Protein AF-A0A1Z4KWX1-F1 (afdb_monomer_lite)

Foldseek 3Di:
DDPVVVVVVLVVQLVVCVVVVHQWGWDDDPQKIKIFGSVCVVVVHDPPPGIDIDHPPDDVVVVVCVVVVVVVVD

Sequence (74 aa):
MTPESFIELVNVASQIATKRNKAIAVFNIDNTYYMVDACKWEQGCPYGLYVMTVEPGQKPSKVLDLAEIFHNLS

pLDDT: mean 79.43, std 20.63, range [39.34, 95.94]

Radius of gyration: 12.73 Å; chains: 1; bounding box: 21×32×34 Å

Structure (mmCIF, N/CA/C/O backbone):
data_AF-A0A1Z4KWX1-F1
#
_entry.id   AF-A0A1Z4KWX1-F1
#
loop_
_atom_site.group_PDB
_atom_site.id
_atom_site.type_symbol
_atom_site.label_atom_id
_atom_site.label_alt_id
_atom_site.label_comp_id
_atom_site.label_asym_id
_atom_site.label_entity_id
_atom_site.label_seq_id
_atom_site.pdbx_PDB_ins_code
_atom_site.Cartn_x
_atom_site.Cartn_y
_atom_site.Cartn_z
_atom_site.occupancy
_atom_site.B_iso_or_equiv
_atom_site.auth_seq_id
_atom_site.auth_comp_id
_atom_site.auth_asym_id
_atom_site.auth_atom_id
_atom_site.pdbx_PDB_model_num
ATOM 1 N N . MET A 1 1 ? 1.616 2.433 -15.824 1.00 85.50 1 MET A N 1
ATOM 2 C CA . MET A 1 1 ? 0.990 3.258 -14.764 1.00 85.50 1 MET A CA 1
ATOM 3 C C . MET A 1 1 ? 2.008 4.286 -14.288 1.00 85.50 1 MET A C 1
ATOM 5 O O . MET A 1 1 ? 3.184 3.940 -14.277 1.00 85.50 1 MET A O 1
ATOM 9 N N . THR A 1 2 ? 1.613 5.519 -13.957 1.00 92.06 2 THR A N 1
ATOM 10 C CA . THR A 1 2 ? 2.549 6.495 -13.361 1.00 92.06 2 THR A CA 1
ATOM 11 C C . THR A 1 2 ? 2.628 6.306 -11.839 1.00 92.06 2 THR A C 1
ATOM 13 O O . THR A 1 2 ? 1.705 5.721 -11.260 1.00 92.06 2 THR A O 1
ATOM 16 N N . PRO A 1 3 ? 3.694 6.784 -11.171 1.00 88.44 3 PRO A N 1
ATOM 17 C CA . PRO A 1 3 ? 3.790 6.738 -9.713 1.00 88.44 3 PRO A CA 1
ATOM 18 C C . PRO A 1 3 ? 2.592 7.385 -9.006 1.00 88.44 3 PRO A C 1
ATOM 20 O O . PRO A 1 3 ? 2.085 6.838 -8.032 1.00 88.44 3 PRO A O 1
ATOM 23 N N . GLU A 1 4 ? 2.089 8.506 -9.524 1.00 92.75 4 GLU A N 1
ATOM 24 C CA . GLU A 1 4 ? 0.96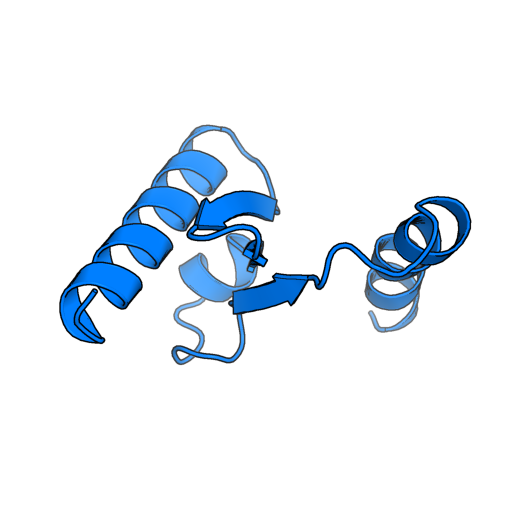8 9.251 -8.942 1.00 92.75 4 GLU A CA 1
ATOM 25 C C . GLU A 1 4 ? -0.329 8.441 -9.002 1.00 92.75 4 GLU A C 1
ATOM 27 O O . GLU A 1 4 ? -1.018 8.304 -7.992 1.00 92.75 4 GLU A O 1
ATOM 32 N N . SER A 1 5 ? -0.631 7.837 -10.158 1.00 91.75 5 SER A N 1
ATOM 33 C CA . SER A 1 5 ? -1.809 6.974 -10.305 1.00 91.75 5 SER A CA 1
ATOM 34 C C . SER A 1 5 ? -1.738 5.740 -9.404 1.00 91.75 5 SER A C 1
ATOM 36 O O . SER A 1 5 ? -2.763 5.267 -8.917 1.00 91.75 5 SER A O 1
ATOM 38 N N . PHE A 1 6 ? -0.537 5.211 -9.160 1.00 91.31 6 PHE A N 1
ATOM 39 C CA . PHE A 1 6 ? -0.354 4.082 -8.252 1.00 91.31 6 PHE A CA 1
ATOM 40 C C . PHE A 1 6 ? -0.573 4.485 -6.784 1.00 91.31 6 PHE A C 1
ATOM 42 O O . PHE A 1 6 ? -1.266 3.780 -6.052 1.00 91.31 6 PHE A O 1
ATOM 49 N N . ILE A 1 7 ? -0.058 5.648 -6.368 1.00 92.88 7 ILE A N 1
ATOM 50 C CA . ILE A 1 7 ? -0.297 6.210 -5.028 1.00 92.88 7 ILE A CA 1
ATOM 51 C C . ILE A 1 7 ? -1.797 6.436 -4.793 1.00 92.88 7 ILE A C 1
ATOM 53 O O . ILE A 1 7 ? -2.309 6.123 -3.718 1.00 92.88 7 ILE A O 1
ATOM 57 N N . GLU A 1 8 ? -2.519 6.944 -5.792 1.00 93.94 8 GLU A N 1
ATOM 58 C CA . GLU A 1 8 ? -3.971 7.123 -5.711 1.00 93.94 8 GLU A CA 1
ATOM 59 C C . GLU A 1 8 ? -4.697 5.787 -5.497 1.00 93.94 8 GLU A C 1
ATOM 61 O O . GLU A 1 8 ? -5.527 5.672 -4.595 1.00 93.94 8 GLU A O 1
ATOM 66 N N . LEU A 1 9 ? -4.323 4.748 -6.247 1.00 93.69 9 LEU A N 1
ATOM 67 C CA . LEU A 1 9 ? -4.838 3.385 -6.082 1.00 93.69 9 LEU A CA 1
ATOM 68 C C . LEU A 1 9 ? -4.600 2.831 -4.671 1.00 93.69 9 LEU A C 1
ATOM 70 O O . LEU A 1 9 ? -5.522 2.286 -4.061 1.00 93.69 9 LEU A O 1
ATOM 74 N N . VAL A 1 10 ? -3.390 3.008 -4.136 1.00 93.75 10 VAL A N 1
ATOM 75 C CA . VAL A 1 10 ? -3.045 2.618 -2.762 1.00 93.75 10 VAL A CA 1
ATOM 76 C C . VAL A 1 10 ? -3.930 3.355 -1.752 1.00 93.75 10 VAL A C 1
ATOM 78 O O . VAL A 1 10 ? -4.503 2.716 -0.874 1.00 93.75 10 VAL A O 1
ATOM 81 N N . ASN A 1 11 ? -4.124 4.669 -1.906 1.00 94.69 11 ASN A N 1
ATOM 82 C CA . ASN A 1 11 ? -4.998 5.455 -1.030 1.00 94.69 11 ASN A CA 1
ATOM 83 C C . ASN A 1 11 ? -6.458 4.986 -1.083 1.00 94.69 11 ASN A C 1
ATOM 85 O O . ASN A 1 11 ? -7.107 4.866 -0.043 1.00 94.69 11 ASN A O 1
ATOM 89 N N . VAL A 1 12 ? -6.981 4.695 -2.277 1.00 95.06 12 VAL A N 1
ATOM 90 C CA . VAL A 1 12 ? -8.336 4.150 -2.454 1.00 95.06 12 VAL A CA 1
ATOM 91 C C . VAL A 1 12 ? -8.465 2.797 -1.749 1.00 95.06 12 VAL A C 1
ATOM 93 O O . VAL A 1 12 ? -9.442 2.567 -1.032 1.00 95.06 12 VAL A O 1
ATOM 96 N N . ALA A 1 13 ? -7.472 1.918 -1.899 1.00 94.44 13 ALA A N 1
ATOM 97 C CA . ALA A 1 13 ? -7.444 0.621 -1.233 1.00 94.44 13 ALA A CA 1
ATOM 98 C C . ALA A 1 13 ? -7.441 0.764 0.300 1.00 94.44 13 ALA A C 1
ATOM 100 O O . ALA A 1 13 ? -8.247 0.107 0.967 1.00 94.44 13 ALA A O 1
ATOM 101 N N . SER A 1 14 ? -6.620 1.668 0.850 1.00 94.69 14 SER A N 1
ATOM 102 C CA . SER A 1 14 ? -6.603 1.977 2.285 1.00 94.69 14 SER A CA 1
ATOM 103 C C . SER A 1 14 ? -7.964 2.467 2.778 1.00 94.69 14 SER A C 1
ATOM 105 O O . SER A 1 14 ? -8.516 1.907 3.720 1.00 94.69 14 SER A O 1
ATOM 107 N N . GLN A 1 15 ? -8.565 3.450 2.095 1.00 95.56 15 GLN A N 1
ATOM 108 C CA . GLN A 1 15 ? -9.877 3.990 2.466 1.00 95.56 15 GLN A CA 1
ATOM 109 C C . GLN A 1 15 ? -10.969 2.916 2.473 1.00 95.56 15 GLN A C 1
ATOM 111 O O . GLN A 1 15 ? -11.831 2.908 3.355 1.00 95.56 15 GLN A O 1
ATOM 116 N N . ILE A 1 16 ? -10.963 2.011 1.488 1.00 93.00 16 ILE A N 1
ATOM 117 C CA . ILE A 1 16 ? -11.917 0.898 1.421 1.00 93.00 16 ILE A CA 1
ATOM 118 C C . ILE A 1 16 ? -11.712 -0.060 2.600 1.00 93.00 16 ILE A C 1
ATOM 120 O O . ILE A 1 16 ? -12.702 -0.484 3.203 1.00 93.00 16 ILE A O 1
ATOM 124 N N . ALA A 1 17 ? -10.465 -0.399 2.938 1.00 94.19 17 ALA A N 1
ATOM 125 C CA . ALA A 1 17 ? -10.153 -1.259 4.077 1.00 94.19 17 ALA A CA 1
ATOM 126 C C . ALA A 1 17 ? -10.591 -0.633 5.408 1.00 94.19 17 ALA A C 1
ATOM 128 O O . ALA A 1 17 ? -11.340 -1.278 6.145 1.00 94.19 17 ALA A O 1
ATOM 129 N N . THR A 1 18 ? -10.255 0.636 5.660 1.00 93.81 18 THR A N 1
ATOM 130 C CA . THR A 1 18 ? -10.696 1.382 6.851 1.00 93.81 18 THR A CA 1
ATOM 131 C C . THR A 1 18 ? -12.223 1.413 6.954 1.00 93.81 18 THR A C 1
ATOM 133 O O . THR A 1 18 ? -12.784 1.025 7.976 1.00 93.81 18 THR A O 1
ATOM 136 N N . LYS A 1 19 ? -12.936 1.757 5.867 1.00 94.56 19 LYS A N 1
ATOM 137 C CA . LYS A 1 19 ? -14.416 1.766 5.840 1.00 94.56 19 LYS A CA 1
ATOM 138 C C . LYS A 1 19 ? -15.040 0.404 6.143 1.00 94.56 19 LYS A C 1
ATOM 140 O O . LYS A 1 19 ? -16.166 0.337 6.627 1.00 94.56 19 LYS A O 1
ATOM 145 N N . ARG A 1 20 ? -14.337 -0.685 5.830 1.00 94.06 20 ARG A N 1
ATOM 146 C CA . ARG A 1 20 ? -14.780 -2.064 6.077 1.00 94.06 20 ARG A CA 1
ATOM 147 C C . ARG A 1 20 ? -14.255 -2.637 7.394 1.00 94.06 20 ARG A C 1
ATOM 149 O O . ARG A 1 20 ? -14.468 -3.826 7.641 1.00 94.06 20 ARG A O 1
ATOM 156 N N . ASN A 1 21 ? -13.582 -1.825 8.212 1.00 92.31 21 ASN A N 1
ATOM 157 C CA . ASN A 1 21 ? -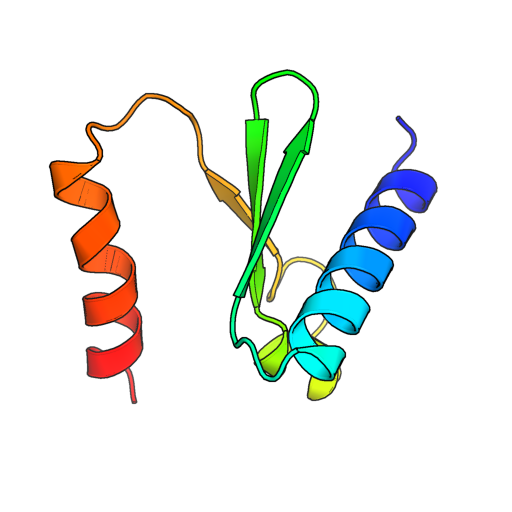12.900 -2.246 9.432 1.00 92.31 21 ASN A CA 1
ATOM 158 C C . ASN A 1 21 ? -11.972 -3.454 9.186 1.00 92.31 21 ASN A C 1
ATOM 160 O O . ASN A 1 21 ? -12.041 -4.482 9.864 1.00 92.31 21 ASN A O 1
ATOM 164 N N . LYS A 1 22 ? -11.164 -3.370 8.123 1.00 92.81 22 LYS A N 1
ATOM 165 C CA . LYS A 1 22 ? -10.152 -4.364 7.755 1.00 92.81 22 LYS A CA 1
ATOM 166 C C . LYS A 1 22 ? -8.768 -3.755 7.925 1.00 92.81 22 LYS A C 1
ATOM 168 O O . LYS A 1 22 ? -8.524 -2.658 7.442 1.00 92.81 22 LYS A O 1
ATOM 173 N N . ALA A 1 23 ? -7.863 -4.505 8.549 1.00 92.38 23 ALA A N 1
ATOM 174 C CA . ALA A 1 23 ? -6.476 -4.082 8.726 1.00 92.38 23 ALA A CA 1
ATOM 175 C C . ALA A 1 23 ? -5.689 -4.070 7.405 1.00 92.38 23 ALA A C 1
ATOM 177 O O . ALA A 1 23 ? -4.801 -3.246 7.228 1.00 92.38 23 ALA A O 1
ATOM 178 N N . ILE A 1 24 ? -6.029 -4.966 6.469 1.00 94.00 24 ILE A N 1
ATOM 179 C CA . ILE A 1 24 ? -5.297 -5.155 5.214 1.00 94.00 24 ILE A CA 1
ATOM 180 C C . ILE A 1 24 ? -6.233 -5.017 4.008 1.00 94.00 24 ILE A C 1
ATOM 182 O O . ILE A 1 24 ? -7.295 -5.647 3.968 1.00 94.00 24 ILE A O 1
ATOM 186 N N . ALA A 1 25 ? -5.806 -4.258 2.998 1.00 93.38 25 ALA A N 1
ATOM 187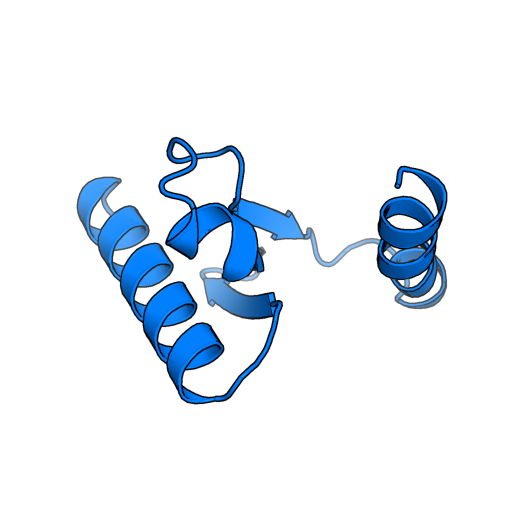 C CA . ALA A 1 25 ? -6.323 -4.344 1.632 1.00 93.38 25 ALA A CA 1
ATOM 188 C C . ALA A 1 25 ? -5.347 -5.115 0.739 1.00 93.38 25 ALA A C 1
ATOM 190 O O . ALA A 1 25 ? -4.134 -4.976 0.874 1.00 93.38 25 ALA A O 1
ATOM 191 N N . VAL A 1 26 ? -5.884 -5.895 -0.201 1.00 91.56 26 VAL A N 1
ATOM 192 C CA . VAL A 1 26 ? -5.092 -6.597 -1.216 1.00 91.56 26 VAL A CA 1
ATOM 193 C C . VAL A 1 26 ? -5.658 -6.295 -2.595 1.00 91.56 26 VAL A C 1
ATOM 195 O O . VAL A 1 26 ? -6.869 -6.397 -2.796 1.00 91.56 26 VAL A O 1
ATOM 198 N N . PHE A 1 27 ? -4.796 -5.942 -3.543 1.00 88.94 27 PHE A N 1
ATOM 199 C CA . PHE A 1 27 ? -5.168 -5.760 -4.948 1.00 88.94 27 PHE A CA 1
ATOM 200 C C . PHE A 1 27 ? -4.067 -6.267 -5.885 1.00 88.94 27 PHE A C 1
ATOM 202 O O . PHE A 1 27 ? -2.948 -6.537 -5.451 1.00 88.94 27 PHE A O 1
ATOM 209 N N . ASN A 1 28 ? -4.397 -6.448 -7.164 1.00 89.69 28 ASN A N 1
ATOM 210 C CA . ASN A 1 28 ? -3.492 -6.985 -8.180 1.00 89.69 28 ASN A CA 1
ATOM 211 C C . ASN A 1 28 ? -3.362 -6.010 -9.357 1.00 89.69 28 ASN A C 1
ATOM 213 O O . ASN A 1 28 ? -4.369 -5.472 -9.815 1.00 89.69 28 ASN A O 1
ATOM 217 N N . ILE A 1 29 ? -2.132 -5.805 -9.832 1.00 87.50 29 ILE A N 1
ATOM 218 C CA . ILE A 1 29 ? -1.809 -5.064 -11.058 1.00 87.50 29 ILE A CA 1
ATOM 219 C C . ILE A 1 29 ? -0.724 -5.851 -11.787 1.00 87.50 29 ILE A C 1
ATOM 221 O O . ILE A 1 29 ? 0.271 -6.216 -11.167 1.00 87.50 29 ILE A O 1
ATOM 225 N N . ASP A 1 30 ? -0.910 -6.120 -13.081 1.00 87.38 30 ASP A N 1
ATOM 226 C CA . ASP A 1 30 ? 0.087 -6.769 -13.945 1.00 87.38 30 ASP A CA 1
ATOM 227 C C . ASP A 1 30 ? 0.721 -8.027 -13.315 1.00 87.38 30 ASP A C 1
ATOM 229 O O . ASP A 1 30 ? 1.938 -8.207 -13.304 1.00 87.38 30 ASP A O 1
ATOM 233 N N . ASN A 1 31 ? -0.120 -8.904 -12.748 1.00 83.12 31 ASN A N 1
ATOM 234 C CA . ASN A 1 31 ? 0.290 -10.143 -12.076 1.00 83.12 31 ASN A CA 1
ATOM 235 C C . ASN A 1 31 ? 1.156 -9.942 -10.812 1.00 83.12 31 ASN A C 1
ATOM 237 O O . ASN A 1 31 ? 1.765 -10.884 -10.319 1.00 83.12 31 ASN A O 1
ATOM 241 N N . THR A 1 32 ? 1.179 -8.738 -10.247 1.00 85.06 32 THR A N 1
ATOM 242 C CA . THR A 1 32 ? 1.795 -8.435 -8.951 1.00 85.06 32 THR A CA 1
ATOM 243 C C . THR A 1 32 ? 0.700 -8.144 -7.939 1.00 85.06 32 THR A C 1
ATOM 245 O O . THR A 1 32 ? -0.186 -7.324 -8.189 1.00 85.06 32 THR A O 1
ATOM 248 N N . TYR A 1 33 ? 0.733 -8.822 -6.793 1.00 89.19 33 TYR A N 1
ATOM 249 C CA . TYR A 1 33 ? -0.164 -8.507 -5.687 1.00 89.19 33 TYR A CA 1
ATOM 250 C C . TYR A 1 33 ? 0.459 -7.437 -4.798 1.00 89.19 33 TYR A C 1
ATOM 252 O O . TYR A 1 33 ? 1.667 -7.419 -4.577 1.00 89.19 33 TYR A O 1
ATOM 260 N N . TYR A 1 34 ? -0.381 -6.564 -4.260 1.00 90.75 34 TYR A N 1
ATOM 261 C CA . TYR A 1 34 ? 0.002 -5.519 -3.325 1.00 90.75 34 TYR A CA 1
ATOM 262 C C . TYR A 1 34 ? -0.836 -5.670 -2.069 1.00 90.75 34 TYR A C 1
ATOM 264 O O . TYR A 1 34 ? -2.059 -5.797 -2.158 1.00 90.75 34 TYR A O 1
ATOM 272 N N . MET A 1 35 ? -0.181 -5.662 -0.913 1.00 94.06 35 MET A N 1
ATOM 273 C CA . MET A 1 35 ? -0.833 -5.607 0.390 1.00 94.06 35 MET A CA 1
ATOM 274 C C . MET A 1 35 ? -0.628 -4.221 0.983 1.00 94.06 35 MET A C 1
ATOM 276 O O . MET A 1 35 ? 0.481 -3.689 0.954 1.00 94.06 35 MET A O 1
ATOM 280 N N . VAL A 1 36 ? -1.702 -3.650 1.516 1.00 94.19 36 VAL A N 1
ATOM 281 C CA . VAL A 1 36 ? -1.716 -2.327 2.135 1.00 94.19 36 VAL A CA 1
ATOM 282 C C . VAL A 1 36 ? -2.195 -2.458 3.572 1.00 94.19 36 VAL A C 1
ATOM 284 O O . VAL A 1 36 ? -3.293 -2.959 3.806 1.00 94.19 36 VAL A O 1
ATOM 287 N N . ASP A 1 37 ? -1.378 -2.002 4.514 1.00 95.94 37 ASP A N 1
ATOM 288 C CA . ASP A 1 37 ? -1.712 -1.874 5.930 1.00 95.94 37 ASP A CA 1
ATOM 289 C C . ASP A 1 37 ? -2.501 -0.577 6.150 1.00 95.94 37 ASP A C 1
ATOM 291 O O . ASP A 1 37 ? -1.955 0.531 6.152 1.00 95.94 37 ASP A O 1
ATOM 295 N N . ALA A 1 38 ? -3.818 -0.724 6.296 1.00 94.56 38 ALA A N 1
ATOM 296 C CA . ALA A 1 38 ? -4.741 0.390 6.451 1.00 94.56 38 ALA A CA 1
ATOM 297 C C . ALA A 1 38 ? -4.578 1.092 7.806 1.00 94.56 38 ALA A C 1
ATOM 299 O O . ALA A 1 38 ? -4.800 2.298 7.887 1.00 94.56 38 ALA A O 1
ATOM 300 N N . CYS A 1 39 ? -4.140 0.372 8.845 1.00 93.88 39 CYS A N 1
ATOM 301 C CA . CYS A 1 39 ? -3.896 0.949 10.165 1.00 93.88 39 CYS A CA 1
ATOM 302 C C . CYS A 1 39 ? -2.685 1.887 10.125 1.00 93.88 39 CYS A C 1
ATOM 304 O O . CYS A 1 39 ? -2.757 3.016 10.606 1.00 93.88 39 CYS A O 1
ATOM 306 N N . LYS A 1 40 ? -1.579 1.458 9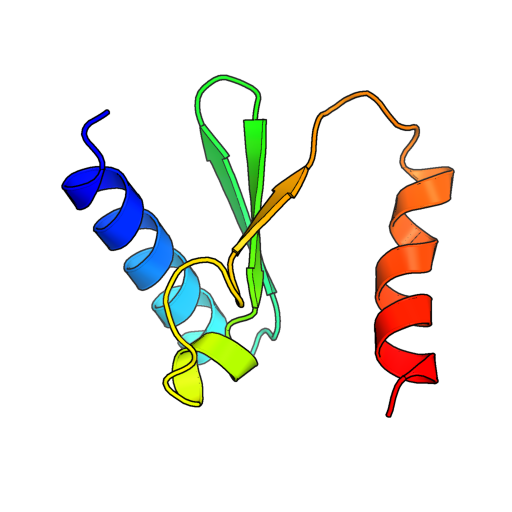.503 1.00 94.56 40 LYS A N 1
ATOM 307 C CA . LYS A 1 40 ? -0.403 2.324 9.318 1.00 94.56 40 LYS A CA 1
ATOM 308 C C . LYS A 1 40 ? -0.704 3.517 8.418 1.00 94.56 40 LYS A C 1
ATOM 310 O O . LYS A 1 40 ? -0.238 4.620 8.695 1.00 94.56 40 LYS A O 1
ATOM 315 N N . TRP A 1 41 ? -1.487 3.314 7.361 1.00 95.50 41 TRP A N 1
ATOM 316 C CA . TRP A 1 41 ? -1.949 4.414 6.517 1.00 95.50 41 TRP A CA 1
ATOM 317 C C . TRP A 1 41 ? -2.770 5.440 7.315 1.00 95.50 41 TRP A C 1
ATOM 319 O O . TRP A 1 41 ? -2.494 6.634 7.232 1.00 95.50 41 TRP A O 1
ATOM 329 N N . GLU A 1 42 ? -3.724 4.985 8.133 1.00 94.56 42 GLU A N 1
ATOM 330 C CA . GLU A 1 42 ? -4.568 5.850 8.971 1.00 94.56 42 GLU A CA 1
ATOM 331 C C . GLU A 1 42 ? -3.753 6.623 10.021 1.00 94.56 42 GLU A C 1
ATOM 333 O O . GLU A 1 42 ? -4.051 7.777 10.319 1.00 94.56 42 GLU A O 1
ATOM 338 N N . GLN A 1 43 ? -2.660 6.035 10.514 1.00 95.25 43 GLN A N 1
ATOM 339 C CA . GLN A 1 43 ? -1.692 6.695 11.398 1.00 95.25 43 GLN A CA 1
ATOM 340 C C . GLN A 1 43 ? -0.801 7.730 10.682 1.00 95.25 43 GLN A C 1
ATOM 342 O O . GLN A 1 43 ? 0.064 8.336 11.314 1.00 95.25 43 GLN A O 1
ATOM 347 N N . GLY A 1 44 ? -0.978 7.942 9.373 1.00 93.00 44 GLY A N 1
ATOM 348 C CA . GLY A 1 44 ? -0.189 8.893 8.591 1.00 93.00 44 GLY A CA 1
ATOM 349 C C . GLY A 1 44 ? 1.232 8.410 8.294 1.00 93.00 44 GLY A C 1
ATOM 350 O O . GLY A 1 44 ? 2.131 9.227 8.089 1.00 93.00 44 GLY A O 1
ATOM 351 N N . CYS A 1 45 ? 1.461 7.093 8.293 1.00 93.00 45 CYS A N 1
ATOM 352 C CA . CYS A 1 45 ? 2.771 6.528 7.994 1.00 93.00 45 CYS A CA 1
ATOM 353 C C . CYS A 1 45 ? 3.226 6.927 6.572 1.00 93.00 45 CYS A C 1
ATOM 355 O O . CYS A 1 45 ? 2.416 6.893 5.639 1.00 93.00 45 CYS A O 1
ATOM 357 N N . PRO A 1 46 ? 4.507 7.292 6.370 1.00 90.69 46 PRO A N 1
ATOM 358 C CA . PRO A 1 46 ? 5.035 7.611 5.049 1.00 90.69 46 PRO A CA 1
ATOM 359 C C . PRO A 1 46 ? 4.768 6.523 4.003 1.00 90.69 46 PRO A C 1
ATOM 361 O O . PRO A 1 46 ? 4.821 5.322 4.282 1.00 90.69 46 PRO A O 1
ATOM 364 N N . TYR A 1 47 ? 4.525 6.959 2.767 1.00 84.94 47 TYR A N 1
ATOM 365 C CA . TYR A 1 47 ? 4.348 6.062 1.629 1.00 84.94 47 TYR A CA 1
ATOM 366 C C . TYR A 1 47 ? 5.538 5.099 1.477 1.00 84.94 47 TYR A C 1
ATOM 368 O O . TYR A 1 47 ? 6.692 5.501 1.605 1.00 84.94 47 TYR A O 1
ATOM 376 N N . GLY A 1 48 ? 5.247 3.821 1.217 1.00 85.12 48 GLY A N 1
ATOM 377 C CA . GLY A 1 48 ? 6.238 2.739 1.152 1.00 85.12 48 GLY A CA 1
ATOM 378 C C . GLY A 1 48 ? 6.442 1.968 2.462 1.00 85.12 48 GLY A C 1
ATOM 379 O O . GLY A 1 48 ? 6.945 0.853 2.423 1.00 85.12 48 GLY A O 1
ATOM 380 N N . LEU A 1 49 ? 6.005 2.499 3.612 1.00 89.44 49 LEU A N 1
ATOM 381 C CA . LEU A 1 49 ? 6.091 1.797 4.907 1.00 89.44 49 LEU A CA 1
ATOM 382 C C . LEU A 1 49 ? 4.829 0.998 5.269 1.00 89.44 49 LEU A C 1
ATOM 384 O O . LEU A 1 49 ? 4.829 0.222 6.229 1.00 89.44 49 LEU A O 1
ATOM 388 N N . TYR A 1 50 ? 3.756 1.197 4.506 1.00 91.19 50 TYR A N 1
ATOM 389 C CA . TYR A 1 50 ? 2.462 0.543 4.695 1.00 91.19 50 TYR A CA 1
ATOM 390 C C . TYR A 1 50 ? 1.971 -0.188 3.437 1.00 91.19 50 TYR A C 1
ATOM 392 O O . TYR A 1 50 ? 0.859 -0.700 3.426 1.00 91.19 50 TYR A O 1
ATOM 400 N N . VAL A 1 51 ? 2.780 -0.249 2.376 1.00 91.88 51 VAL A N 1
ATOM 401 C CA . VAL A 1 51 ? 2.477 -0.996 1.149 1.00 91.88 51 VAL A CA 1
ATOM 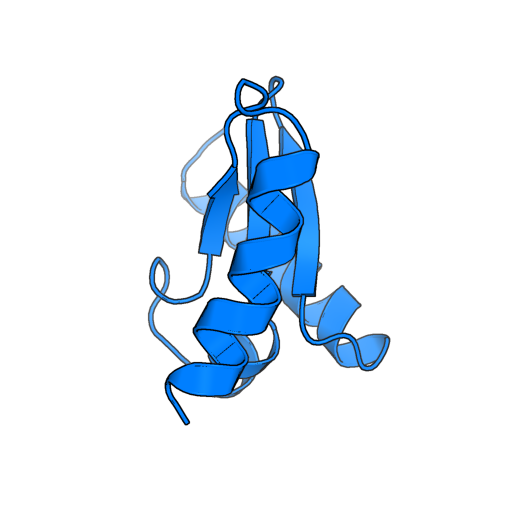402 C C . VAL A 1 51 ? 3.634 -1.931 0.829 1.00 91.88 51 VAL A C 1
ATOM 404 O O . VAL A 1 51 ? 4.792 -1.524 0.879 1.00 91.88 51 VAL A O 1
ATOM 407 N N . MET A 1 52 ? 3.328 -3.181 0.496 1.00 91.19 52 MET A N 1
ATOM 408 C CA . MET A 1 52 ? 4.323 -4.172 0.095 1.00 91.19 52 MET A CA 1
ATOM 409 C C . MET A 1 52 ? 3.849 -4.978 -1.111 1.00 91.19 52 MET A C 1
ATOM 411 O O . MET A 1 52 ? 2.654 -5.228 -1.275 1.00 91.19 52 MET A O 1
ATOM 415 N N . THR A 1 53 ? 4.793 -5.394 -1.952 1.00 88.69 53 THR A N 1
ATOM 416 C CA . THR A 1 53 ? 4.545 -6.339 -3.040 1.00 88.69 53 THR A CA 1
ATOM 417 C C . THR A 1 53 ? 4.551 -7.769 -2.514 1.00 88.69 53 THR A C 1
ATOM 419 O O . THR A 1 53 ? 5.337 -8.138 -1.643 1.00 88.69 53 THR A O 1
ATOM 422 N N . VAL A 1 54 ? 3.675 -8.590 -3.078 1.00 77.94 54 VAL A N 1
ATOM 423 C CA . VAL A 1 54 ? 3.647 -10.035 -2.886 1.00 77.94 54 VAL A CA 1
ATOM 424 C C . VAL A 1 54 ? 3.804 -10.659 -4.262 1.00 77.94 54 VAL A C 1
ATOM 426 O O . VAL A 1 54 ? 2.906 -10.592 -5.105 1.00 77.94 54 VAL A O 1
ATOM 429 N N . GLU A 1 55 ? 4.974 -11.239 -4.509 1.00 70.69 55 GLU A N 1
ATOM 430 C CA . GLU A 1 55 ? 5.224 -11.966 -5.747 1.00 70.69 55 GLU A CA 1
ATOM 431 C C . GLU A 1 55 ? 4.445 -13.291 -5.736 1.00 70.69 55 GLU A C 1
ATOM 433 O O . GLU A 1 55 ? 4.583 -14.083 -4.792 1.00 70.69 55 GLU A O 1
ATOM 438 N N . PRO A 1 56 ? 3.639 -13.586 -6.774 1.00 60.78 56 PRO A N 1
ATOM 439 C CA . PRO A 1 56 ? 3.016 -14.893 -6.919 1.00 60.78 56 PRO A CA 1
ATOM 440 C C . PRO A 1 56 ? 4.078 -15.921 -7.329 1.00 60.78 56 PRO A C 1
ATOM 442 O O . PRO A 1 56 ? 4.277 -16.229 -8.499 1.00 60.78 56 PRO A O 1
ATOM 445 N N . GLY A 1 57 ? 4.791 -16.441 -6.334 1.00 52.59 57 GLY A N 1
ATOM 446 C CA . GLY A 1 57 ? 5.845 -17.441 -6.521 1.00 52.59 57 GLY A CA 1
ATOM 447 C C . GLY A 1 57 ? 6.196 -18.237 -5.266 1.00 52.59 57 GLY A C 1
ATOM 448 O O . GLY A 1 57 ? 6.876 -19.258 -5.356 1.00 52.59 57 GLY A O 1
ATOM 449 N N . GLN A 1 58 ? 5.696 -17.845 -4.091 1.00 47.69 58 GLN A N 1
ATOM 450 C CA . GLN A 1 58 ? 5.865 -18.627 -2.871 1.00 47.69 58 GLN A CA 1
ATOM 451 C C . GLN A 1 58 ? 4.542 -19.291 -2.502 1.00 47.69 58 GLN A C 1
ATOM 453 O O . GLN A 1 58 ? 3.523 -18.627 -2.335 1.00 47.69 58 GLN A O 1
ATOM 458 N N . LYS A 1 59 ? 4.555 -20.627 -2.417 1.00 40.84 59 LYS A N 1
ATOM 459 C CA . LYS A 1 59 ? 3.408 -21.450 -2.005 1.00 40.84 59 LYS A CA 1
ATOM 460 C C . LYS A 1 59 ? 2.654 -20.782 -0.833 1.00 40.84 59 LYS A C 1
ATOM 462 O O . LYS A 1 59 ? 3.310 -20.426 0.149 1.00 40.84 59 LYS A O 1
ATOM 467 N N . PRO A 1 60 ? 1.308 -20.693 -0.869 1.00 45.84 60 PRO A N 1
ATOM 468 C CA . PRO A 1 60 ? 0.496 -20.072 0.189 1.00 45.84 60 PRO A CA 1
ATOM 469 C C . PRO A 1 60 ? 0.752 -20.621 1.600 1.00 45.84 60 PRO A C 1
ATOM 471 O O . PRO A 1 60 ? 0.512 -19.931 2.585 1.00 45.84 60 PRO A O 1
ATOM 474 N N . SER A 1 61 ? 1.310 -21.831 1.707 1.00 45.03 61 SER A N 1
ATOM 475 C CA . SER A 1 61 ? 1.740 -22.445 2.967 1.00 45.03 61 SER A CA 1
ATOM 476 C C . SER A 1 61 ? 2.872 -21.703 3.694 1.00 45.03 61 SER A C 1
ATOM 478 O O . SER A 1 61 ? 3.184 -22.078 4.814 1.00 45.03 61 SER A O 1
ATOM 480 N N . LYS A 1 62 ? 3.512 -20.696 3.077 1.00 41.72 62 LYS A N 1
ATOM 481 C CA . LYS A 1 62 ? 4.502 -19.814 3.726 1.00 41.72 62 LYS A CA 1
ATOM 482 C C . LYS A 1 62 ? 3.988 -18.397 4.010 1.00 41.72 62 LYS A C 1
ATOM 484 O O . LYS A 1 62 ? 4.631 -17.664 4.745 1.00 41.72 62 LYS A O 1
ATOM 489 N N . VAL A 1 63 ? 2.848 -18.000 3.438 1.00 43.44 63 VAL A N 1
ATOM 490 C CA . VAL A 1 63 ? 2.292 -16.637 3.587 1.00 43.44 63 VAL A CA 1
ATOM 491 C C . VAL A 1 63 ? 1.433 -16.515 4.851 1.00 43.44 63 VAL A C 1
ATOM 493 O O . VAL A 1 63 ? 1.338 -15.432 5.422 1.00 43.44 63 VAL A O 1
ATOM 496 N N . LEU A 1 64 ? 0.875 -17.632 5.339 1.00 41.66 64 LEU A N 1
ATOM 497 C CA . LEU A 1 64 ? 0.184 -17.708 6.636 1.00 41.66 64 LEU A CA 1
ATOM 498 C C . LEU A 1 64 ? 1.070 -17.289 7.826 1.00 41.66 64 LEU A C 1
ATOM 500 O O . LEU A 1 64 ? 0.537 -16.834 8.830 1.00 41.66 64 LEU A O 1
ATOM 504 N N . ASP A 1 65 ? 2.393 -17.350 7.675 1.00 44.38 65 ASP A N 1
ATOM 505 C CA . ASP A 1 65 ? 3.370 -16.987 8.709 1.00 44.38 65 ASP A CA 1
ATOM 506 C C . ASP A 1 65 ? 3.555 -15.458 8.846 1.00 44.38 65 ASP A C 1
ATOM 508 O O . ASP A 1 65 ? 4.004 -14.958 9.870 1.00 44.38 65 ASP A O 1
ATOM 512 N N . LEU A 1 66 ? 3.168 -14.652 7.844 1.00 48.72 66 LEU A N 1
ATOM 513 C CA . LEU A 1 66 ? 3.355 -13.193 7.921 1.00 48.72 66 LEU A CA 1
ATOM 514 C C . LEU A 1 66 ? 2.409 -12.531 8.932 1.00 48.72 66 LEU A C 1
ATOM 516 O O . LEU A 1 66 ? 2.811 -11.592 9.615 1.00 48.72 66 LEU A O 1
ATOM 520 N N . ALA A 1 67 ? 1.178 -13.029 9.072 1.00 47.12 67 ALA A N 1
ATOM 521 C CA . ALA A 1 67 ? 0.261 -12.555 10.111 1.00 47.12 67 ALA A CA 1
ATOM 522 C C . ALA A 1 67 ? 0.762 -12.923 11.522 1.00 47.12 67 ALA A C 1
ATOM 524 O O . ALA A 1 67 ? 0.566 -12.158 12.464 1.00 47.12 67 ALA A O 1
ATOM 525 N N . GLU A 1 68 ? 1.455 -14.058 11.647 1.00 40.97 68 GLU A N 1
ATOM 526 C CA . GLU A 1 68 ? 2.068 -14.529 12.892 1.00 40.97 68 GLU A CA 1
ATOM 527 C C . GLU A 1 68 ? 3.321 -13.707 13.245 1.00 40.97 68 GLU A C 1
ATOM 529 O O . GLU A 1 68 ? 3.501 -13.297 14.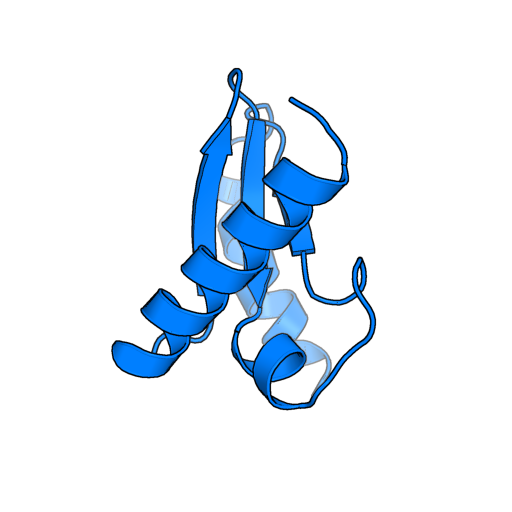390 1.00 40.97 68 GLU A O 1
ATOM 534 N N . ILE A 1 69 ? 4.135 -13.342 12.248 1.00 46.91 69 ILE A N 1
ATOM 535 C CA . ILE A 1 69 ? 5.297 -12.455 12.413 1.00 46.91 69 ILE A CA 1
ATOM 536 C C . ILE A 1 69 ? 4.882 -11.056 12.893 1.00 46.91 69 ILE A C 1
ATOM 538 O O . ILE A 1 69 ? 5.539 -10.497 13.768 1.00 46.91 69 ILE A O 1
ATOM 542 N N . PHE A 1 70 ? 3.785 -10.489 12.380 1.00 44.19 70 PHE A N 1
ATOM 543 C CA . PHE A 1 70 ? 3.292 -9.189 12.856 1.00 44.19 70 PHE A CA 1
ATOM 544 C C . PHE A 1 70 ? 2.710 -9.243 14.278 1.00 44.19 70 PHE A C 1
ATOM 546 O O . PHE A 1 70 ? 2.804 -8.250 14.993 1.00 44.19 70 PHE A O 1
ATOM 553 N N . HIS A 1 71 ? 2.148 -10.380 14.705 1.00 43.31 71 HIS A N 1
ATOM 554 C CA . HIS A 1 71 ? 1.641 -10.561 16.071 1.00 43.31 71 HIS A CA 1
ATOM 555 C C . HIS A 1 71 ? 2.764 -10.753 17.105 1.00 43.31 71 HIS A C 1
ATOM 557 O O . HIS A 1 71 ? 2.623 -10.340 18.248 1.00 43.31 71 HIS A O 1
ATOM 563 N N . ASN A 1 72 ? 3.894 -11.338 16.701 1.00 42.19 72 ASN A N 1
ATOM 564 C CA . ASN A 1 72 ? 5.026 -11.628 17.589 1.00 42.19 72 ASN A CA 1
ATOM 565 C C . ASN A 1 72 ? 6.040 -10.472 17.722 1.00 42.19 72 ASN A C 1
ATOM 567 O O . ASN A 1 72 ? 7.043 -10.613 18.420 1.00 42.19 72 ASN A O 1
ATOM 571 N N . LEU A 1 73 ? 5.809 -9.346 17.037 1.00 42.66 73 LEU A N 1
ATOM 572 C CA . LEU A 1 73 ? 6.651 -8.141 17.088 1.00 42.66 73 LEU A CA 1
ATOM 573 C C . LEU A 1 73 ? 6.006 -6.973 17.866 1.00 42.66 73 LEU A C 1
ATOM 575 O O . LEU A 1 73 ? 6.581 -5.883 17.898 1.00 42.66 73 LEU A O 1
ATOM 579 N N . SER A 1 74 ? 4.839 -7.194 18.483 1.00 39.34 74 SER A N 1
ATOM 580 C CA . SER A 1 74 ? 4.155 -6.276 19.412 1.00 39.34 74 SER A CA 1
ATOM 581 C C . SER A 1 74 ? 4.270 -6.758 20.850 1.00 39.34 74 SER A C 1
ATOM 583 O O . SER A 1 74 ? 4.486 -5.904 21.736 1.00 39.34 74 SER A O 1
#

Organism: NCBI:txid1973479

Secondary structure (DSSP, 8-state):
--HHHHHHHHHHHHHHHHHTT-SEEEEEETTEEEEEEHHHHHTTPPTTSSEEEE-TTS-GGGTHHHHHHHHTT-